Protein AF-A0A926H959-F1 (afdb_monomer_lite)

Radius of gyration: 17.36 Å; chains: 1; bounding box: 56×31×43 Å

Sequence (100 aa):
MDKFQHSSVPACRVGATPEQIAREADRAVLYGAILAAQRPATRIKPHLVEAVAALTPAVRAFLQGAQGDEANFALEYARACGGEAFLVGKRSVPGTDATI

Foldseek 3Di:
DDDPPPDPDPPVCVVDDPLLVVLVVLVLLLVLLLCCLVPVPDDDDPVSVVSNVVLNVLLNCLLAVHDDDSVVVSCVSCVSSVNNVVSVVNRDDPDPDDDD

Structure (mmCIF, N/CA/C/O backbone):
data_AF-A0A926H959-F1
#
_entry.id   AF-A0A926H959-F1
#
loop_
_atom_site.group_PDB
_atom_site.id
_atom_site.type_symbol
_atom_site.label_atom_id
_atom_site.label_alt_id
_atom_site.label_comp_id
_atom_site.label_asym_id
_atom_site.label_entity_id
_atom_site.label_seq_id
_atom_site.pdbx_PDB_ins_code
_atom_site.Cartn_x
_atom_site.Cartn_y
_atom_site.Cartn_z
_atom_site.occupancy
_atom_site.B_iso_or_equiv
_atom_site.auth_seq_id
_atom_site.auth_comp_id
_atom_site.auth_asym_id
_atom_site.auth_atom_id
_atom_site.pdbx_PDB_model_num
ATOM 1 N N . MET A 1 1 ? 40.244 -20.290 -12.158 1.00 39.41 1 MET A N 1
ATOM 2 C CA . MET A 1 1 ? 39.366 -19.998 -11.003 1.00 39.41 1 MET A CA 1
ATOM 3 C C . MET A 1 1 ? 38.753 -18.633 -11.252 1.00 39.41 1 MET A C 1
ATOM 5 O O . MET A 1 1 ? 39.327 -17.624 -10.856 1.00 39.41 1 MET A O 1
ATOM 9 N N . ASP A 1 2 ? 37.653 -18.604 -11.997 1.00 42.75 2 ASP A N 1
ATOM 10 C CA . ASP A 1 2 ? 36.956 -17.369 -12.344 1.00 42.75 2 ASP A CA 1
ATOM 11 C C . ASP A 1 2 ? 36.183 -16.840 -11.139 1.00 42.75 2 ASP A C 1
ATOM 13 O O . ASP A 1 2 ? 35.410 -17.548 -10.494 1.00 42.75 2 ASP A O 1
ATOM 17 N N . LYS A 1 3 ? 36.463 -15.583 -10.797 1.00 49.31 3 LYS A N 1
ATOM 18 C CA . LYS A 1 3 ? 35.820 -14.855 -9.708 1.00 49.31 3 LYS A CA 1
ATOM 19 C C . LYS A 1 3 ? 34.345 -14.668 -10.065 1.00 49.31 3 LYS A C 1
ATOM 21 O O . LYS A 1 3 ? 34.047 -14.054 -11.084 1.00 49.31 3 LYS A O 1
ATOM 26 N N . PHE A 1 4 ? 33.434 -15.141 -9.214 1.00 55.34 4 PHE A N 1
ATOM 27 C C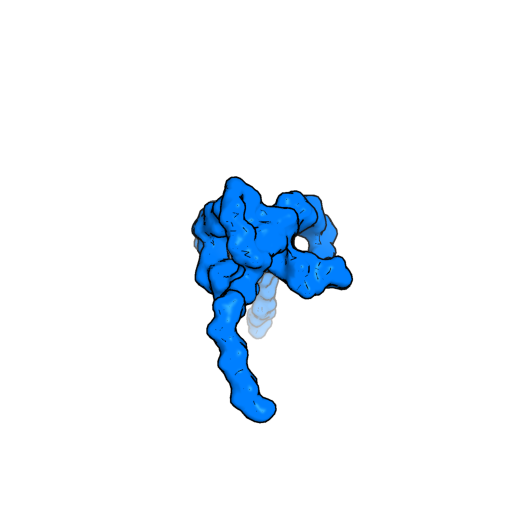A . PHE A 1 4 ? 32.010 -14.819 -9.305 1.00 55.34 4 PHE A CA 1
ATOM 28 C C . PHE A 1 4 ? 31.827 -13.296 -9.223 1.00 55.34 4 PHE A C 1
ATOM 30 O O . PHE A 1 4 ? 31.828 -12.712 -8.134 1.00 55.34 4 PHE A O 1
ATOM 37 N N . GLN A 1 5 ? 31.698 -12.642 -10.379 1.00 58.50 5 GLN A N 1
ATOM 38 C CA . GLN A 1 5 ? 31.236 -11.264 -10.464 1.00 58.50 5 GLN A CA 1
ATOM 39 C C . GLN A 1 5 ? 29.824 -11.227 -9.881 1.00 58.50 5 GLN A C 1
ATOM 41 O O . GLN A 1 5 ? 28.872 -11.717 -10.485 1.00 58.50 5 GLN A O 1
ATOM 46 N N . HIS A 1 6 ? 29.693 -10.684 -8.673 1.00 62.16 6 HIS A N 1
ATOM 47 C CA . HIS A 1 6 ? 28.387 -10.390 -8.110 1.00 62.16 6 HIS A CA 1
ATOM 48 C C . HIS A 1 6 ? 27.785 -9.274 -8.958 1.00 62.16 6 HIS A C 1
ATOM 50 O O . HIS A 1 6 ? 28.241 -8.131 -8.901 1.00 62.16 6 HIS A O 1
ATOM 56 N N . SER A 1 7 ? 26.787 -9.616 -9.772 1.00 62.47 7 SER A N 1
ATOM 57 C CA . SER A 1 7 ? 25.935 -8.607 -10.388 1.00 62.47 7 SER A CA 1
ATOM 58 C C . SER A 1 7 ? 25.368 -7.733 -9.270 1.00 62.47 7 SER A C 1
ATOM 60 O O . SER A 1 7 ? 24.795 -8.242 -8.307 1.00 62.47 7 SER A O 1
ATOM 62 N N . SER A 1 8 ? 25.549 -6.416 -9.373 1.00 77.88 8 SER A N 1
ATOM 63 C CA . SER A 1 8 ? 24.993 -5.446 -8.418 1.00 77.88 8 SER A CA 1
ATOM 64 C C . SER A 1 8 ? 23.462 -5.395 -8.460 1.00 77.88 8 SER A C 1
ATOM 66 O O . SER A 1 8 ? 22.834 -4.784 -7.595 1.00 77.88 8 SER A O 1
ATOM 68 N N . VAL A 1 9 ? 22.855 -6.039 -9.462 1.00 78.12 9 VAL A N 1
ATOM 69 C CA . VAL A 1 9 ? 21.411 -6.154 -9.627 1.00 78.12 9 VAL A CA 1
ATOM 70 C C . VAL A 1 9 ? 20.904 -7.337 -8.794 1.00 78.12 9 VAL A C 1
ATOM 72 O O . VAL A 1 9 ? 21.302 -8.475 -9.051 1.00 78.12 9 VAL A O 1
ATOM 75 N N . PRO A 1 10 ? 20.004 -7.109 -7.817 1.00 82.19 10 PRO A N 1
ATOM 76 C CA . PRO A 1 10 ? 19.362 -8.188 -7.077 1.00 82.19 10 PRO A CA 1
ATOM 77 C C . PRO A 1 10 ? 18.691 -9.191 -8.017 1.00 82.19 10 PRO A C 1
ATOM 79 O O . PRO A 1 10 ? 18.065 -8.788 -8.996 1.00 82.19 10 PRO A O 1
ATOM 82 N N . ALA A 1 11 ? 18.748 -10.482 -7.685 1.00 86.31 11 ALA A N 1
ATOM 83 C CA . ALA A 1 11 ? 18.182 -11.549 -8.516 1.00 86.31 11 ALA A CA 1
ATOM 84 C C . ALA A 1 11 ? 16.704 -11.311 -8.883 1.00 86.31 11 ALA A C 1
ATOM 86 O O . ALA A 1 11 ? 16.300 -11.562 -10.012 1.00 86.31 11 ALA A O 1
ATOM 87 N N . CYS A 1 12 ? 15.916 -10.735 -7.967 1.00 80.69 12 CYS A N 1
ATOM 88 C CA . CYS A 1 12 ? 14.511 -10.387 -8.201 1.00 80.69 12 CYS A CA 1
ATOM 89 C C . CYS A 1 12 ? 14.280 -9.275 -9.241 1.00 80.69 12 CYS A C 1
ATOM 91 O O . CYS A 1 12 ? 13.137 -9.013 -9.597 1.00 80.69 12 CYS A O 1
ATOM 93 N N . ARG A 1 13 ? 15.337 -8.603 -9.710 1.00 85.56 13 ARG A N 1
ATOM 94 C CA . ARG A 1 13 ? 15.281 -7.536 -10.721 1.00 85.56 13 ARG A CA 1
ATOM 95 C C . ARG A 1 13 ? 15.864 -7.956 -12.070 1.00 85.56 13 ARG A C 1
ATOM 97 O O . ARG A 1 13 ? 15.807 -7.177 -13.018 1.00 85.56 13 ARG A O 1
ATOM 104 N N . VAL A 1 14 ? 16.427 -9.159 -12.178 1.00 90.94 14 VAL A N 1
ATOM 105 C CA . VAL A 1 14 ? 16.959 -9.665 -13.448 1.00 90.94 14 V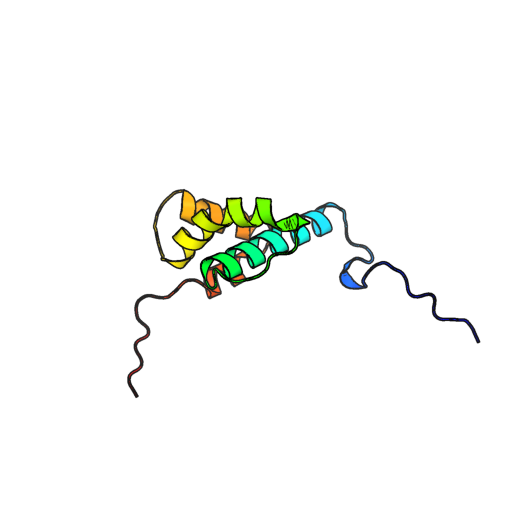AL A CA 1
ATOM 106 C C . VAL A 1 14 ? 15.795 -9.909 -14.410 1.00 90.94 14 VAL A C 1
ATOM 108 O O . VAL A 1 14 ? 14.895 -10.685 -14.106 1.00 90.94 14 VAL A O 1
ATOM 111 N N . GLY A 1 15 ? 15.805 -9.228 -15.559 1.00 90.19 15 GLY A N 1
ATOM 112 C CA . GLY A 1 15 ? 14.746 -9.331 -16.571 1.00 90.19 15 GLY A CA 1
ATOM 113 C C . GLY A 1 15 ? 13.442 -8.601 -16.225 1.00 90.19 15 GLY A C 1
ATOM 114 O O . GLY A 1 15 ? 12.467 -8.754 -16.956 1.00 90.19 15 GLY A O 1
ATOM 115 N N . ALA A 1 16 ? 13.412 -7.815 -15.143 1.00 91.25 16 ALA A N 1
ATOM 116 C CA . ALA A 1 16 ? 12.233 -7.039 -14.773 1.00 91.25 16 ALA A CA 1
ATOM 117 C C . ALA A 1 16 ? 12.045 -5.831 -15.702 1.00 91.25 16 ALA A C 1
ATOM 119 O O . ALA A 1 16 ? 13.002 -5.111 -15.998 1.00 91.25 16 ALA A O 1
ATOM 120 N N . THR A 1 17 ? 10.807 -5.579 -16.125 1.00 95.12 17 THR A N 1
ATOM 121 C CA . THR A 1 17 ? 10.475 -4.379 -16.904 1.00 95.12 17 THR A CA 1
ATOM 122 C C . THR A 1 17 ? 10.405 -3.140 -16.001 1.00 95.12 17 THR A C 1
ATOM 124 O O . THR A 1 17 ? 10.197 -3.269 -14.787 1.00 95.12 17 THR A O 1
ATOM 127 N N . PRO A 1 18 ? 10.542 -1.921 -16.553 1.00 93.50 18 PRO A N 1
ATOM 128 C CA . PRO A 1 18 ? 10.366 -0.687 -15.787 1.00 93.50 18 PRO A CA 1
ATOM 129 C C . PRO A 1 18 ? 9.026 -0.622 -15.040 1.00 93.50 18 PRO A C 1
ATOM 131 O O . PRO A 1 18 ? 8.983 -0.201 -13.887 1.00 93.50 18 PRO A O 1
ATOM 134 N N . GLU A 1 19 ? 7.949 -1.115 -15.649 1.00 93.69 19 GLU A N 1
ATOM 135 C CA . GLU A 1 19 ? 6.605 -1.146 -15.062 1.00 93.69 19 GLU A CA 1
ATOM 136 C C . GLU A 1 19 ? 6.543 -2.094 -13.861 1.00 93.69 19 GLU A C 1
ATOM 138 O O . GLU A 1 19 ? 5.917 -1.782 -12.850 1.00 93.69 19 GLU A O 1
ATOM 143 N N . GLN A 1 20 ? 7.224 -3.242 -13.929 1.00 93.81 20 GLN A N 1
ATOM 144 C CA . GLN A 1 20 ? 7.315 -4.175 -12.803 1.00 93.81 20 GLN A CA 1
ATOM 145 C C . GLN A 1 20 ? 8.109 -3.573 -11.639 1.00 93.81 20 GLN A C 1
ATOM 147 O O . GLN A 1 20 ? 7.736 -3.756 -10.480 1.00 93.81 20 GLN A O 1
ATOM 152 N N . ILE A 1 21 ? 9.173 -2.823 -11.938 1.00 93.81 21 ILE A N 1
ATOM 153 C CA . ILE A 1 21 ? 9.966 -2.114 -10.927 1.00 93.81 21 ILE A CA 1
ATOM 154 C C . ILE A 1 21 ? 9.136 -1.001 -10.276 1.00 93.81 21 ILE A C 1
ATOM 156 O O . ILE A 1 21 ? 9.163 -0.869 -9.052 1.00 93.81 21 ILE A O 1
ATOM 160 N N . ALA A 1 22 ? 8.377 -0.235 -11.064 1.00 93.88 22 ALA A N 1
ATOM 161 C CA . ALA A 1 22 ? 7.476 0.796 -10.553 1.00 93.88 22 ALA A CA 1
ATOM 162 C C . ALA A 1 22 ? 6.391 0.189 -9.652 1.00 93.88 22 ALA A C 1
ATOM 164 O O . ALA A 1 22 ? 6.217 0.625 -8.516 1.00 93.88 22 ALA A O 1
ATOM 165 N N . ARG A 1 23 ? 5.759 -0.906 -10.094 1.00 94.69 23 ARG A N 1
ATOM 166 C CA . ARG A 1 23 ? 4.758 -1.635 -9.305 1.00 94.69 23 ARG A CA 1
ATOM 167 C C . ARG A 1 23 ? 5.319 -2.138 -7.972 1.00 94.69 23 ARG A C 1
ATOM 169 O O . ARG A 1 23 ? 4.627 -2.094 -6.956 1.00 94.69 23 ARG A O 1
ATOM 176 N N . GLU A 1 24 ? 6.566 -2.611 -7.954 1.00 94.56 24 GLU A N 1
ATOM 177 C CA . GLU A 1 24 ? 7.248 -3.000 -6.714 1.00 94.56 24 GLU A CA 1
ATOM 178 C C . GLU A 1 24 ? 7.498 -1.800 -5.794 1.00 94.56 24 GLU A C 1
ATOM 180 O O . GLU A 1 24 ? 7.339 -1.910 -4.578 1.00 94.56 24 GLU A O 1
ATOM 185 N N . ALA A 1 25 ? 7.881 -0.652 -6.355 1.00 94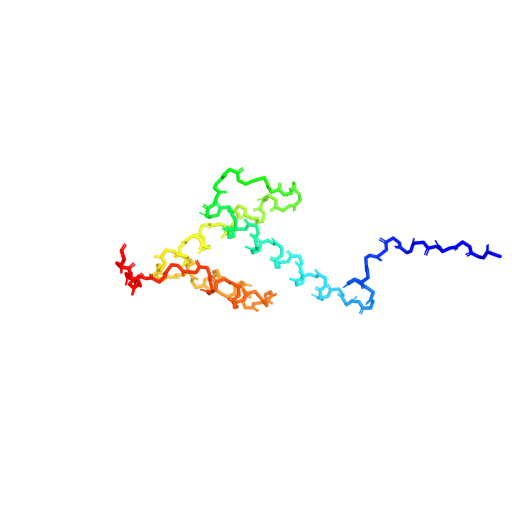.81 25 ALA A N 1
ATOM 186 C CA . ALA A 1 25 ? 8.081 0.568 -5.583 1.00 94.81 25 ALA A CA 1
ATOM 187 C C . ALA A 1 25 ? 6.771 1.030 -4.924 1.00 94.81 25 ALA A C 1
ATOM 189 O O . ALA A 1 25 ? 6.758 1.277 -3.717 1.00 94.81 25 ALA A O 1
ATOM 190 N N . ASP A 1 26 ? 5.661 1.035 -5.666 1.00 97.69 26 ASP A N 1
ATOM 191 C CA . ASP A 1 26 ? 4.331 1.344 -5.127 1.00 97.69 26 ASP A CA 1
ATOM 192 C C . ASP A 1 26 ? 3.921 0.353 -4.033 1.00 97.69 26 ASP A C 1
ATOM 194 O O . ASP A 1 26 ? 3.404 0.714 -2.973 1.00 97.69 26 ASP A O 1
ATOM 198 N N . ARG A 1 27 ? 4.222 -0.931 -4.232 1.00 97.81 27 ARG A N 1
ATOM 199 C CA . ARG A 1 27 ? 3.954 -1.960 -3.228 1.00 97.81 27 ARG A CA 1
ATOM 200 C C . ARG A 1 27 ? 4.764 -1.749 -1.946 1.00 97.81 27 ARG A C 1
ATOM 202 O O . ARG A 1 27 ? 4.239 -1.951 -0.850 1.00 97.81 27 ARG A O 1
ATOM 209 N N . ALA A 1 28 ? 6.009 -1.289 -2.052 1.00 97.25 28 ALA A N 1
ATOM 210 C CA . ALA A 1 28 ? 6.808 -0.917 -0.888 1.00 97.25 28 ALA A CA 1
ATOM 211 C C . ALA A 1 28 ? 6.202 0.276 -0.123 1.00 97.25 28 ALA A C 1
ATOM 213 O O . ALA A 1 28 ? 6.226 0.275 1.111 1.00 97.25 28 ALA A O 1
ATOM 214 N N . VAL A 1 29 ? 5.617 1.254 -0.828 1.00 98.44 29 VAL A N 1
ATOM 215 C CA . VAL A 1 29 ? 4.867 2.363 -0.211 1.00 98.44 29 VAL A CA 1
ATOM 216 C C . VAL A 1 29 ? 3.639 1.838 0.534 1.00 98.44 29 VAL A C 1
ATOM 218 O O . VAL A 1 29 ? 3.462 2.174 1.706 1.00 98.44 29 VAL A O 1
ATOM 221 N N . LEU A 1 30 ? 2.844 0.950 -0.078 1.00 98.62 30 LEU A N 1
ATOM 222 C CA . LEU A 1 30 ? 1.693 0.318 0.583 1.00 98.62 30 LEU A CA 1
ATOM 223 C C . LEU A 1 30 ? 2.105 -0.378 1.888 1.00 98.62 30 LEU A C 1
ATOM 225 O O . LEU A 1 30 ? 1.482 -0.172 2.930 1.00 98.62 30 LEU A O 1
ATOM 229 N N . TYR A 1 31 ? 3.164 -1.190 1.857 1.00 97.81 31 TYR A N 1
ATOM 230 C CA . TYR A 1 31 ? 3.642 -1.894 3.049 1.00 97.81 31 TYR A CA 1
ATOM 231 C C . TYR A 1 31 ? 4.127 -0.934 4.135 1.00 97.81 31 TYR A C 1
ATOM 233 O O . TYR A 1 31 ? 3.837 -1.147 5.314 1.00 97.81 31 TYR A O 1
ATOM 241 N N . GLY A 1 32 ? 4.819 0.139 3.748 1.00 97.69 32 GLY A N 1
ATOM 242 C CA . GLY A 1 32 ? 5.213 1.202 4.666 1.00 97.69 32 GLY A CA 1
ATOM 243 C C . GLY A 1 32 ? 4.010 1.879 5.324 1.00 97.69 32 GLY A C 1
ATOM 244 O O . GLY A 1 32 ? 4.006 2.047 6.541 1.00 97.69 32 GLY A O 1
ATOM 245 N N . ALA A 1 33 ? 2.970 2.200 4.552 1.00 98.06 33 ALA A N 1
ATOM 246 C CA . ALA A 1 33 ? 1.747 2.828 5.054 1.00 98.06 33 ALA A CA 1
ATOM 247 C C . ALA A 1 33 ? 0.968 1.911 6.007 1.00 98.06 33 ALA A C 1
ATOM 249 O O . ALA A 1 33 ? 0.529 2.358 7.065 1.00 98.06 33 ALA A O 1
ATOM 250 N N . ILE A 1 34 ? 0.866 0.613 5.699 1.00 97.56 34 ILE A N 1
ATOM 251 C CA . ILE A 1 34 ? 0.273 -0.385 6.604 1.00 97.56 34 ILE A CA 1
ATOM 252 C C . ILE A 1 34 ? 1.054 -0.448 7.922 1.00 97.56 34 ILE A C 1
ATOM 254 O O . ILE A 1 34 ? 0.456 -0.393 8.999 1.00 97.56 34 ILE A O 1
ATOM 258 N N . LEU A 1 35 ? 2.387 -0.526 7.853 1.00 96.06 35 LEU A N 1
ATOM 259 C CA . LEU A 1 35 ? 3.237 -0.550 9.044 1.00 96.06 35 LEU A CA 1
ATOM 260 C C . LEU A 1 35 ? 3.098 0.733 9.870 1.00 96.06 35 LEU A C 1
ATOM 262 O O . LEU A 1 35 ? 2.961 0.644 11.085 1.00 96.06 35 LEU A O 1
ATOM 266 N N . ALA A 1 36 ? 3.089 1.906 9.236 1.00 96.31 36 ALA A N 1
ATOM 267 C CA . ALA A 1 36 ? 2.926 3.189 9.916 1.00 96.31 36 ALA A CA 1
ATOM 268 C C . ALA A 1 36 ? 1.531 3.340 10.549 1.00 96.31 36 ALA A C 1
ATOM 270 O O . ALA A 1 36 ? 1.409 3.861 11.659 1.00 96.31 36 ALA A O 1
ATOM 271 N N . ALA A 1 37 ? 0.481 2.841 9.887 1.00 95.56 37 ALA A N 1
ATOM 272 C CA . ALA A 1 37 ? -0.882 2.853 10.411 1.00 95.56 37 ALA A CA 1
ATOM 273 C C . ALA A 1 37 ? -1.045 1.956 11.650 1.00 95.56 37 ALA A C 1
ATOM 275 O O . ALA A 1 37 ? -1.751 2.337 12.581 1.00 95.56 37 ALA A O 1
ATOM 276 N N . GLN A 1 38 ? -0.384 0.794 11.682 1.00 93.81 38 GLN A N 1
ATOM 277 C CA . GLN A 1 38 ? -0.461 -0.161 12.797 1.00 93.81 38 GLN A CA 1
ATOM 278 C C . GLN A 1 38 ? 0.561 0.117 13.910 1.00 93.81 38 GLN A C 1
ATOM 280 O O . GLN A 1 38 ? 0.324 -0.209 15.071 1.00 93.81 38 GLN A O 1
ATOM 285 N N . ARG A 1 39 ? 1.723 0.680 13.563 1.00 94.38 39 ARG A N 1
ATOM 286 C CA . ARG A 1 39 ? 2.865 0.921 14.456 1.00 94.38 39 ARG A CA 1
ATOM 287 C C . ARG A 1 39 ? 3.475 2.297 14.155 1.00 94.38 39 ARG A C 1
ATOM 289 O O . ARG A 1 39 ? 4.448 2.379 13.399 1.00 94.38 39 ARG A O 1
ATOM 296 N N . PRO A 1 40 ? 2.967 3.374 14.778 1.00 87.56 40 PRO A N 1
ATOM 297 C CA . PRO A 1 40 ? 3.381 4.747 14.468 1.00 87.56 40 PRO A CA 1
ATOM 298 C C . PRO A 1 40 ? 4.874 5.049 14.670 1.00 87.56 40 PRO A C 1
ATOM 300 O O . PRO A 1 40 ? 5.407 5.948 14.033 1.00 87.56 40 PRO A O 1
ATOM 303 N N . ALA A 1 41 ? 5.573 4.289 15.521 1.00 90.56 41 ALA A N 1
ATOM 304 C CA . ALA A 1 41 ? 7.010 4.451 15.766 1.00 90.56 41 ALA A CA 1
ATOM 305 C C . ALA A 1 41 ? 7.911 3.774 14.705 1.00 90.56 41 ALA A C 1
ATOM 307 O O . ALA A 1 41 ? 9.136 3.748 14.855 1.00 90.56 41 ALA A O 1
ATOM 308 N N . THR A 1 42 ? 7.333 3.183 13.654 1.00 92.25 42 THR A N 1
ATOM 309 C CA . THR A 1 42 ? 8.099 2.477 12.618 1.00 92.25 42 THR A CA 1
ATOM 310 C C . THR A 1 42 ? 8.982 3.441 11.832 1.00 92.25 42 THR A C 1
ATOM 312 O O . THR A 1 42 ? 8.517 4.443 11.295 1.00 92.25 42 THR A O 1
ATOM 315 N N . ARG A 1 43 ? 10.270 3.104 11.703 1.00 94.69 43 ARG A N 1
ATOM 316 C CA . ARG A 1 43 ? 11.192 3.852 10.844 1.00 94.69 43 ARG A CA 1
ATOM 317 C C . ARG A 1 43 ? 10.979 3.471 9.382 1.00 94.69 43 ARG A C 1
ATOM 319 O O . ARG A 1 43 ? 11.186 2.321 9.001 1.00 94.69 43 ARG A O 1
ATOM 326 N N . ILE A 1 44 ? 10.616 4.457 8.571 1.00 96.00 44 ILE A N 1
ATOM 327 C CA . ILE A 1 44 ? 10.470 4.330 7.120 1.00 96.00 44 ILE A CA 1
ATOM 328 C C . ILE A 1 44 ? 11.764 4.780 6.438 1.00 96.00 44 ILE A C 1
ATOM 330 O O . ILE A 1 44 ? 12.447 5.691 6.909 1.00 96.00 44 ILE A O 1
ATOM 334 N N . LYS A 1 45 ? 12.130 4.123 5.333 1.00 92.94 45 LYS A N 1
ATOM 335 C CA . LYS A 1 45 ? 13.307 4.517 4.546 1.00 92.94 45 LYS A CA 1
ATOM 336 C C . LYS A 1 45 ? 13.122 5.950 4.025 1.00 92.94 45 LYS A C 1
ATOM 338 O O . LYS A 1 45 ? 12.048 6.221 3.497 1.00 92.94 45 LYS A O 1
ATOM 343 N N . PRO A 1 46 ? 14.148 6.824 4.0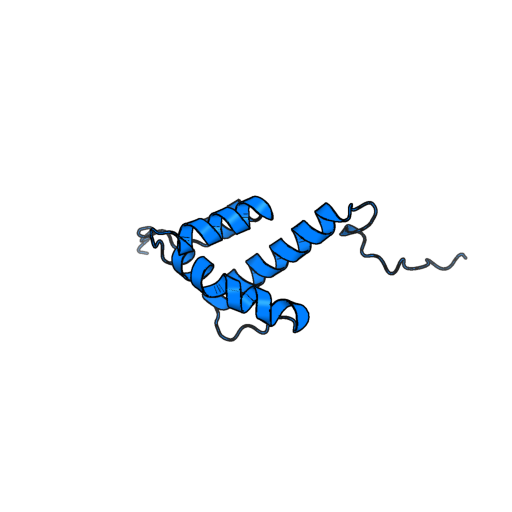73 1.00 95.62 46 PRO A N 1
ATOM 344 C CA . PRO A 1 46 ? 14.000 8.245 3.742 1.00 95.62 46 PRO A CA 1
ATOM 345 C C . PRO A 1 46 ? 13.303 8.524 2.404 1.00 95.62 46 PRO A C 1
ATOM 347 O O . PRO A 1 46 ? 12.373 9.315 2.354 1.00 95.62 46 PRO A O 1
ATOM 350 N N . HIS A 1 47 ? 13.669 7.798 1.344 1.00 94.94 47 HIS A N 1
ATOM 351 C CA . HIS A 1 47 ? 13.093 7.968 0.003 1.00 94.94 47 HIS A CA 1
ATOM 352 C C . HIS A 1 47 ? 11.629 7.510 -0.136 1.00 94.94 47 HIS A C 1
ATOM 354 O O . HIS A 1 47 ? 11.040 7.708 -1.190 1.00 94.94 47 HIS A O 1
ATOM 360 N N . LEU A 1 48 ? 11.048 6.874 0.887 1.00 96.38 48 LEU A N 1
ATOM 361 C CA . LEU A 1 48 ? 9.639 6.469 0.915 1.00 96.38 48 LEU A CA 1
ATOM 362 C C . LEU A 1 48 ? 8.805 7.304 1.894 1.00 96.38 48 LEU A C 1
ATOM 364 O O . LEU A 1 48 ? 7.589 7.147 1.907 1.00 96.38 48 LEU A O 1
ATOM 368 N N . VAL A 1 49 ? 9.424 8.146 2.732 1.00 96.75 49 VAL A N 1
ATOM 369 C CA . VAL A 1 49 ? 8.743 8.812 3.860 1.00 96.75 49 VAL A CA 1
ATOM 370 C C . VAL A 1 49 ? 7.540 9.624 3.396 1.00 96.75 49 VAL A C 1
ATOM 372 O O . VAL A 1 49 ? 6.457 9.457 3.948 1.00 96.75 49 VAL A O 1
ATOM 375 N N . GLU A 1 50 ? 7.712 10.459 2.373 1.00 97.62 50 GLU A N 1
ATOM 376 C CA . GLU A 1 50 ? 6.646 11.334 1.876 1.00 97.62 50 GLU A CA 1
ATOM 377 C C . GLU A 1 50 ? 5.481 10.532 1.287 1.00 97.62 50 GLU A C 1
ATOM 379 O O . GLU A 1 50 ? 4.330 10.736 1.670 1.00 97.62 50 GLU A O 1
ATOM 384 N N . ALA A 1 51 ? 5.779 9.552 0.429 1.00 97.88 51 ALA A N 1
ATOM 385 C CA . ALA A 1 51 ? 4.766 8.702 -0.192 1.00 97.88 51 ALA A CA 1
ATOM 386 C C . ALA A 1 51 ? 4.005 7.855 0.844 1.00 97.88 51 ALA A C 1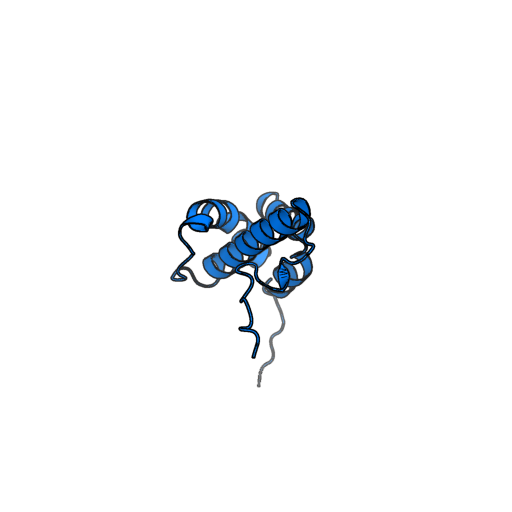
ATOM 388 O O . ALA A 1 51 ? 2.781 7.737 0.790 1.00 97.88 51 ALA A O 1
ATOM 389 N N . VAL A 1 52 ? 4.717 7.303 1.832 1.00 98.25 52 VAL A N 1
ATOM 390 C CA . VAL A 1 52 ? 4.108 6.545 2.932 1.00 98.25 52 VAL A CA 1
ATOM 391 C C . VAL A 1 52 ? 3.216 7.445 3.781 1.00 98.25 52 VAL A C 1
ATOM 393 O O . VAL A 1 52 ? 2.088 7.060 4.092 1.00 98.25 52 VAL A O 1
ATOM 396 N N . ALA A 1 53 ? 3.686 8.641 4.143 1.00 97.12 53 ALA A N 1
ATOM 397 C CA . ALA A 1 53 ? 2.910 9.588 4.935 1.00 97.12 53 ALA A CA 1
ATOM 398 C C . ALA A 1 53 ? 1.618 10.001 4.213 1.00 97.12 53 ALA A C 1
ATOM 400 O O . ALA A 1 53 ? 0.561 10.015 4.841 1.00 97.12 53 ALA A O 1
ATOM 401 N N . ALA A 1 54 ? 1.685 10.243 2.900 1.00 98.00 54 ALA A N 1
ATOM 402 C CA . ALA A 1 54 ? 0.525 10.591 2.083 1.00 98.00 54 ALA A CA 1
ATOM 403 C C . ALA A 1 54 ? -0.526 9.467 2.015 1.00 98.00 54 ALA A C 1
ATOM 405 O O . ALA A 1 54 ? -1.721 9.738 2.077 1.00 98.00 54 ALA A O 1
ATOM 406 N N . LEU A 1 55 ? -0.099 8.201 1.934 1.00 98.38 55 LEU A N 1
ATOM 407 C CA . LEU A 1 55 ? -1.009 7.051 1.832 1.00 98.38 55 LEU A CA 1
ATOM 408 C C . LEU A 1 55 ? -1.562 6.578 3.194 1.00 98.38 55 LEU A C 1
ATOM 410 O O . LEU A 1 55 ? -2.592 5.904 3.261 1.00 98.38 55 LEU A O 1
ATOM 414 N N . THR A 1 56 ? -0.891 6.915 4.299 1.00 97.69 56 THR A N 1
ATOM 415 C CA . THR A 1 56 ? -1.218 6.402 5.642 1.00 97.69 56 THR A CA 1
ATOM 416 C C . THR A 1 56 ? -2.659 6.690 6.105 1.00 97.69 56 THR A C 1
ATOM 418 O O . THR A 1 56 ? -3.261 5.768 6.664 1.00 97.69 56 THR A O 1
ATOM 421 N N . PRO A 1 57 ? -3.251 7.889 5.907 1.00 97.25 57 PRO A N 1
ATOM 422 C CA . PRO A 1 57 ? -4.633 8.165 6.318 1.00 97.25 57 PRO A CA 1
ATOM 423 C C . PRO A 1 57 ? -5.646 7.224 5.657 1.00 97.25 57 PRO A C 1
ATOM 425 O O . PRO A 1 57 ? -6.434 6.585 6.352 1.00 97.25 57 PRO A O 1
ATOM 428 N N . ALA A 1 58 ? -5.534 7.039 4.340 1.00 98.12 58 ALA A N 1
ATOM 429 C CA . ALA A 1 58 ? -6.383 6.142 3.563 1.00 98.12 58 ALA A CA 1
ATOM 430 C C . ALA A 1 58 ? -6.268 4.684 4.033 1.00 98.12 58 ALA A C 1
ATOM 432 O O . ALA A 1 58 ? -7.268 4.004 4.277 1.00 98.12 58 ALA A O 1
ATOM 433 N N . VAL A 1 59 ? -5.035 4.204 4.232 1.00 97.75 59 VAL A N 1
ATOM 434 C CA . VAL A 1 59 ? -4.797 2.850 4.750 1.00 97.75 59 VAL A CA 1
ATOM 435 C C . VAL A 1 59 ? -5.381 2.694 6.152 1.00 97.75 59 VAL A C 1
ATOM 437 O O . VAL A 1 59 ? -6.018 1.684 6.437 1.00 97.75 59 VAL A O 1
ATOM 440 N N . ARG A 1 60 ? -5.225 3.690 7.030 1.00 96.44 60 ARG A N 1
ATOM 441 C CA . ARG A 1 60 ? -5.814 3.661 8.373 1.00 96.44 60 ARG A CA 1
ATOM 442 C C . ARG A 1 60 ? -7.340 3.573 8.317 1.00 96.44 60 ARG A C 1
ATOM 444 O O . ARG A 1 60 ? -7.896 2.725 9.012 1.00 96.44 60 ARG A O 1
ATOM 451 N N . ALA A 1 61 ? -7.986 4.382 7.477 1.00 95.88 61 ALA A N 1
ATOM 452 C CA . ALA A 1 61 ? -9.431 4.340 7.268 1.00 95.88 61 ALA A CA 1
ATOM 453 C C . ALA A 1 61 ? -9.886 2.938 6.825 1.00 95.88 61 ALA A C 1
ATOM 455 O O . ALA A 1 61 ? -10.788 2.354 7.431 1.00 95.88 61 ALA A O 1
ATOM 456 N N . PHE A 1 62 ? -9.195 2.342 5.845 1.00 96.88 62 PHE A N 1
ATOM 457 C CA . PHE A 1 62 ? -9.480 0.979 5.394 1.00 96.88 62 PHE A CA 1
ATOM 458 C C . PHE A 1 62 ? -9.332 -0.059 6.518 1.00 96.88 62 PHE A C 1
ATOM 460 O O . PHE A 1 62 ? -10.223 -0.885 6.726 1.00 96.88 62 PHE A O 1
ATOM 467 N N . LEU A 1 63 ? -8.223 -0.020 7.266 1.00 95.56 63 LEU A N 1
ATOM 468 C CA . LEU A 1 63 ? -7.935 -0.983 8.336 1.00 95.56 63 LEU A CA 1
ATOM 469 C C . LEU A 1 63 ? -8.946 -0.914 9.490 1.00 95.56 63 LEU A C 1
ATOM 471 O O . LEU A 1 63 ? -9.249 -1.943 10.092 1.00 95.56 63 LEU A O 1
ATOM 475 N N . GLN A 1 64 ? -9.479 0.276 9.771 1.00 94.38 64 GLN A N 1
ATOM 476 C CA . GLN A 1 64 ? -10.525 0.516 10.773 1.00 94.38 64 GLN A CA 1
ATOM 477 C C . GLN A 1 64 ? -11.927 0.140 10.280 1.00 94.38 64 GLN A C 1
ATOM 479 O O . GLN A 1 64 ? -12.896 0.214 11.030 1.00 94.38 64 GLN A O 1
ATOM 484 N N . GLY A 1 65 ? -12.042 -0.275 9.020 1.00 92.38 65 GLY A N 1
ATOM 485 C CA . GLY A 1 65 ? -13.297 -0.676 8.418 1.00 92.38 65 GLY A CA 1
ATOM 486 C C . GLY A 1 65 ? -14.213 0.480 8.026 1.00 92.38 65 GLY A C 1
ATOM 487 O O . GLY A 1 65 ? -15.397 0.227 7.796 1.00 92.38 65 GLY A O 1
ATOM 488 N N . ALA A 1 66 ? -13.675 1.699 7.918 1.00 92.00 66 ALA A N 1
ATOM 489 C CA . ALA A 1 66 ? -14.415 2.851 7.428 1.00 92.00 66 ALA A CA 1
ATOM 490 C C . ALA A 1 66 ? -14.960 2.590 6.016 1.00 92.00 66 ALA A C 1
ATOM 492 O O . ALA A 1 66 ? -14.375 1.850 5.221 1.00 92.00 66 ALA A O 1
ATOM 493 N N . GLN A 1 67 ? -16.097 3.210 5.724 1.00 87.50 67 GLN A N 1
ATOM 494 C CA . GLN A 1 67 ? -16.710 3.218 4.403 1.00 87.50 67 GLN A CA 1
ATOM 495 C C . GLN A 1 67 ? -16.591 4.643 3.867 1.00 87.50 67 GLN A C 1
ATOM 497 O O . GLN A 1 67 ? -16.963 5.585 4.565 1.00 87.50 67 GLN A O 1
ATOM 502 N N . GLY A 1 68 ? -16.030 4.808 2.672 1.00 92.75 68 GLY A N 1
ATOM 503 C CA . GLY A 1 68 ? -15.829 6.121 2.062 1.00 92.75 68 GLY A CA 1
ATOM 504 C C . GLY A 1 68 ? -14.613 6.175 1.146 1.00 92.75 68 GLY A C 1
ATOM 505 O O . GLY A 1 68 ? -13.858 5.205 1.029 1.00 92.75 68 GLY A O 1
ATOM 506 N N . ASP A 1 69 ? -14.430 7.331 0.517 1.00 96.06 69 ASP A N 1
ATOM 507 C CA . ASP A 1 69 ? -13.454 7.530 -0.556 1.00 96.06 69 ASP A CA 1
ATOM 508 C C . ASP A 1 69 ? -12.014 7.251 -0.113 1.00 96.06 69 ASP A C 1
ATOM 510 O O . ASP A 1 69 ? -11.256 6.636 -0.854 1.00 96.06 69 ASP A O 1
ATOM 514 N N . GLU A 1 70 ? -11.645 7.594 1.123 1.00 93.88 70 GLU A N 1
ATOM 515 C CA . GLU A 1 70 ? -10.310 7.296 1.662 1.00 93.88 70 GLU A CA 1
ATOM 516 C C . GLU A 1 70 ? -10.037 5.788 1.774 1.00 93.88 70 GLU A C 1
ATOM 518 O O . GLU A 1 70 ? -8.972 5.310 1.381 1.00 93.88 70 GLU A O 1
ATOM 523 N N . ALA A 1 71 ? -10.998 5.013 2.285 1.00 96.00 71 ALA A N 1
ATOM 524 C CA . ALA A 1 71 ? -10.847 3.565 2.399 1.00 96.00 71 ALA A CA 1
ATOM 525 C C . ALA A 1 71 ? -10.832 2.895 1.014 1.00 96.00 71 ALA A C 1
ATOM 527 O O . ALA A 1 71 ? -10.051 1.967 0.782 1.00 96.00 71 ALA A O 1
ATOM 528 N N . ASN A 1 72 ? -11.654 3.392 0.085 1.00 97.44 72 ASN A N 1
ATOM 529 C CA . ASN A 1 72 ? -11.676 2.929 -1.301 1.00 97.44 72 ASN A CA 1
ATOM 530 C C . ASN A 1 72 ? -10.354 3.235 -2.014 1.00 97.44 72 ASN A C 1
ATOM 532 O O . ASN A 1 72 ? -9.800 2.349 -2.661 1.00 97.44 72 ASN A O 1
ATOM 536 N N . PHE A 1 73 ? -9.793 4.428 -1.810 1.00 98.06 73 PHE A N 1
ATOM 537 C CA . PHE A 1 73 ? -8.508 4.820 -2.380 1.00 98.06 73 PHE A CA 1
ATOM 538 C C . PHE A 1 73 ? -7.377 3.875 -1.952 1.00 98.06 73 PHE A C 1
ATOM 540 O O . PHE A 1 73 ? -6.589 3.431 -2.787 1.00 98.06 73 PHE A O 1
ATOM 547 N N . ALA A 1 74 ? -7.313 3.491 -0.672 1.00 98.06 74 ALA A N 1
ATOM 548 C CA . ALA A 1 74 ? -6.320 2.518 -0.211 1.00 98.06 74 ALA A CA 1
ATOM 549 C C . ALA A 1 74 ? -6.463 1.154 -0.906 1.00 98.06 74 ALA A C 1
ATOM 551 O O . ALA A 1 74 ? -5.460 0.524 -1.253 1.00 98.06 74 ALA A O 1
ATOM 552 N N . LEU A 1 75 ? -7.701 0.700 -1.126 1.00 98.00 75 LEU A N 1
ATOM 553 C CA . LEU A 1 75 ? -7.980 -0.557 -1.816 1.00 98.00 75 LEU A CA 1
ATOM 554 C C . LEU A 1 75 ? -7.612 -0.489 -3.305 1.00 98.00 75 LEU A C 1
ATOM 556 O O . LEU A 1 75 ? -6.998 -1.421 -3.825 1.00 98.00 75 LEU A O 1
ATOM 560 N N . GLU A 1 76 ? -7.942 0.606 -3.986 1.00 98.44 76 GLU A N 1
ATOM 561 C CA . GLU A 1 76 ? -7.575 0.844 -5.385 1.00 98.44 76 GLU A CA 1
ATOM 562 C C . GLU A 1 76 ? -6.058 0.903 -5.568 1.00 98.44 76 GLU A C 1
ATOM 564 O O . GLU A 1 76 ? -5.513 0.213 -6.435 1.00 98.44 76 GLU A O 1
ATOM 569 N N . TYR A 1 77 ? -5.360 1.634 -4.694 1.00 98.50 77 TYR A N 1
ATOM 570 C CA . TYR A 1 77 ? -3.900 1.677 -4.673 1.00 98.50 77 TYR A CA 1
ATOM 571 C C . TYR A 1 77 ? -3.309 0.270 -4.499 1.00 98.50 77 TYR A C 1
ATOM 573 O O . TYR A 1 77 ? -2.408 -0.141 -5.235 1.00 98.50 77 TYR A O 1
ATOM 581 N N . ALA A 1 78 ? -3.854 -0.514 -3.562 1.00 98.31 78 ALA A N 1
ATOM 582 C CA . ALA A 1 78 ? -3.411 -1.882 -3.330 1.00 98.31 78 A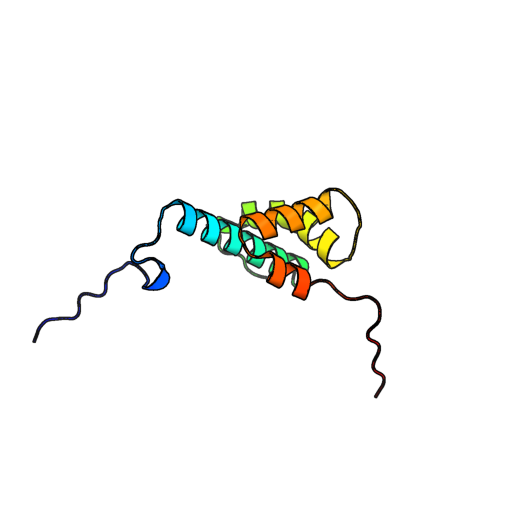LA A CA 1
ATOM 583 C C . ALA A 1 78 ? -3.669 -2.803 -4.532 1.00 98.31 78 ALA A C 1
ATOM 585 O O . ALA A 1 78 ? -2.832 -3.650 -4.844 1.00 98.31 78 ALA A O 1
ATOM 586 N N . ARG A 1 79 ? -4.783 -2.641 -5.250 1.00 98.31 79 ARG A N 1
ATOM 587 C CA . ARG A 1 79 ? -5.061 -3.385 -6.490 1.00 98.31 79 ARG A CA 1
ATOM 588 C C . ARG A 1 79 ? -4.055 -3.054 -7.582 1.00 98.31 79 ARG A C 1
ATOM 590 O O . ARG A 1 79 ? -3.457 -3.973 -8.149 1.00 98.31 79 ARG A O 1
ATOM 597 N N . ALA A 1 80 ? -3.807 -1.766 -7.812 1.00 97.88 80 ALA A N 1
ATOM 598 C CA . ALA A 1 80 ? -2.863 -1.292 -8.819 1.00 97.88 80 ALA A CA 1
ATOM 599 C C . ALA A 1 80 ? -1.454 -1.872 -8.590 1.00 97.88 80 ALA A C 1
ATOM 601 O O . ALA A 1 80 ? -0.842 -2.424 -9.508 1.00 97.88 80 ALA A O 1
ATOM 602 N N . CYS A 1 81 ? -0.974 -1.878 -7.341 1.00 97.56 81 CYS A N 1
ATOM 603 C CA . CYS A 1 81 ? 0.343 -2.429 -7.015 1.00 97.56 81 CYS A CA 1
ATOM 604 C C . CYS A 1 81 ? 0.356 -3.954 -6.762 1.00 97.56 81 CYS A C 1
ATOM 606 O O . CYS A 1 81 ? 1.418 -4.550 -6.590 1.00 97.56 81 CYS A O 1
ATOM 608 N N . GLY A 1 82 ? -0.796 -4.637 -6.811 1.00 97.00 82 GLY A N 1
ATOM 609 C CA . GLY A 1 82 ? -0.904 -6.082 -6.552 1.00 97.00 82 GLY A CA 1
ATOM 610 C C . GLY A 1 82 ? -0.759 -6.485 -5.081 1.00 97.00 82 GLY A C 1
ATOM 611 O O . GLY A 1 82 ? -0.393 -7.622 -4.792 1.00 97.00 82 GLY A O 1
ATOM 612 N N . GLY A 1 83 ? -1.002 -5.557 -4.157 1.00 97.62 83 GLY A N 1
ATOM 613 C CA . GLY A 1 83 ? -0.990 -5.752 -2.708 1.00 97.62 83 GLY A CA 1
ATOM 614 C C . GLY A 1 83 ? -2.371 -5.944 -2.066 1.00 97.62 83 GLY A C 1
ATOM 615 O O . GLY A 1 83 ? -2.446 -5.973 -0.839 1.00 97.62 83 GLY A O 1
ATOM 616 N N . GLU A 1 84 ? -3.455 -6.076 -2.843 1.00 97.88 84 GLU A N 1
ATOM 617 C CA . GLU A 1 84 ? -4.834 -6.193 -2.324 1.00 97.88 84 GLU A CA 1
ATOM 618 C C . GLU A 1 84 ? -4.978 -7.288 -1.262 1.00 97.88 84 GLU A C 1
ATOM 620 O O . GLU A 1 84 ? -5.408 -7.002 -0.147 1.00 97.88 84 GLU A O 1
ATOM 625 N N . ALA A 1 85 ? -4.566 -8.523 -1.567 1.00 96.62 85 ALA A N 1
ATOM 626 C CA . ALA A 1 85 ? -4.692 -9.645 -0.634 1.00 96.62 85 ALA A CA 1
ATOM 627 C C . ALA A 1 85 ? -3.964 -9.380 0.695 1.00 96.62 85 ALA A C 1
ATOM 629 O O . ALA A 1 85 ? -4.455 -9.740 1.765 1.00 96.62 85 ALA A O 1
ATOM 630 N N . PHE A 1 86 ? -2.812 -8.703 0.635 1.00 96.56 86 PHE A N 1
ATOM 631 C CA . PHE A 1 86 ? -2.068 -8.326 1.829 1.00 96.56 86 PHE A CA 1
ATOM 632 C C . PHE A 1 86 ? -2.820 -7.270 2.641 1.00 96.56 86 PHE A C 1
ATOM 634 O O . PHE A 1 86 ? -2.981 -7.453 3.843 1.00 96.56 86 PHE A O 1
ATOM 641 N N . LEU A 1 87 ? -3.315 -6.200 2.007 1.00 97.06 87 LEU A N 1
ATOM 642 C CA . LEU A 1 87 ? -4.081 -5.150 2.687 1.00 97.06 87 LEU A CA 1
ATOM 643 C C . LEU A 1 87 ? -5.366 -5.709 3.323 1.00 97.06 87 LEU A C 1
ATOM 645 O O . LEU A 1 87 ? -5.634 -5.446 4.495 1.00 97.06 87 LEU A O 1
ATOM 649 N N . VAL A 1 88 ? -6.129 -6.520 2.582 1.00 96.00 88 VAL A N 1
ATOM 650 C CA . VAL A 1 88 ? -7.362 -7.159 3.070 1.00 96.00 88 VAL A CA 1
ATOM 651 C C . VAL A 1 88 ? -7.071 -8.041 4.283 1.00 96.00 88 VAL A C 1
ATOM 653 O O . VAL A 1 88 ? -7.764 -7.928 5.291 1.00 96.00 88 VAL A O 1
ATOM 656 N N . GLY A 1 89 ? -5.995 -8.834 4.244 1.00 94.50 89 GLY A N 1
ATOM 657 C CA . GLY A 1 89 ? -5.567 -9.669 5.371 1.00 94.50 89 GLY A CA 1
ATOM 658 C C . GLY A 1 89 ? -5.093 -8.896 6.611 1.00 94.50 89 GLY A C 1
ATOM 659 O O . GLY A 1 89 ? -4.821 -9.511 7.641 1.00 94.50 89 GLY A O 1
ATOM 660 N N . LYS A 1 90 ? -4.962 -7.563 6.540 1.00 91.94 90 LYS A N 1
ATOM 661 C CA . LYS A 1 90 ? -4.631 -6.698 7.686 1.00 91.94 90 LYS A CA 1
ATOM 662 C C . LYS A 1 90 ? -5.833 -5.983 8.288 1.00 91.94 90 LYS A C 1
ATOM 664 O O . LYS A 1 90 ? -5.685 -5.432 9.379 1.00 91.94 90 LYS A O 1
ATOM 669 N N . ARG A 1 91 ? -6.980 -5.959 7.604 1.00 88.31 91 ARG A N 1
ATOM 670 C CA . ARG A 1 91 ? -8.196 -5.317 8.111 1.00 88.31 91 ARG A CA 1
ATOM 671 C C . ARG A 1 91 ? -8.653 -6.047 9.370 1.00 88.31 91 ARG A C 1
ATOM 673 O O . ARG A 1 91 ? -8.772 -7.270 9.366 1.00 88.31 91 ARG A O 1
ATOM 680 N N . SER A 1 92 ? -8.907 -5.302 10.442 1.00 70.44 92 SER A N 1
ATOM 681 C CA . SER A 1 92 ? -9.505 -5.882 11.642 1.00 70.44 92 SER A CA 1
ATOM 682 C C . SER A 1 92 ? -10.897 -6.391 11.285 1.00 70.44 92 SER A C 1
ATOM 684 O O . SER A 1 92 ? -11.727 -5.621 10.803 1.00 70.44 92 SER A O 1
ATOM 686 N N . VAL A 1 93 ? -11.157 -7.680 11.500 1.00 58.75 93 VAL A N 1
ATOM 687 C CA . VAL A 1 93 ? -12.517 -8.219 11.419 1.00 58.75 93 VAL A CA 1
ATOM 688 C C . VAL A 1 93 ? -13.206 -7.873 12.740 1.00 58.75 93 VAL A C 1
ATOM 690 O O . VAL A 1 93 ? -12.730 -8.315 13.789 1.00 58.75 93 VAL A O 1
ATOM 693 N N . PRO A 1 94 ? -14.294 -7.087 12.751 1.00 46.34 94 PRO A N 1
ATOM 694 C CA . PRO A 1 94 ? -15.120 -6.989 13.942 1.00 46.34 94 PRO A CA 1
ATOM 695 C C . PRO A 1 94 ? -15.791 -8.357 14.146 1.00 46.34 94 PRO A C 1
ATOM 697 O O . PRO A 1 94 ? -16.624 -8.749 13.334 1.00 46.34 94 PRO A O 1
ATOM 700 N N . GLY A 1 95 ? -15.411 -9.091 15.197 1.00 48.34 95 GLY A N 1
ATOM 701 C CA . GLY A 1 95 ? -16.153 -10.277 15.647 1.00 48.34 95 GLY A CA 1
ATOM 702 C C . GLY A 1 95 ? -15.540 -11.653 15.362 1.00 48.34 95 GLY A C 1
ATOM 703 O O . GLY A 1 95 ? -16.253 -12.549 14.926 1.00 48.34 95 GLY A O 1
ATOM 704 N N . THR A 1 96 ? -14.269 -11.872 15.701 1.00 45.34 96 THR A N 1
ATOM 705 C CA . THR A 1 96 ? -13.835 -13.225 16.110 1.00 45.34 96 THR A CA 1
ATOM 706 C C . THR A 1 96 ? -13.371 -13.148 17.552 1.00 45.34 96 THR A C 1
ATOM 708 O O . THR A 1 96 ? -12.186 -13.026 17.849 1.00 45.34 96 THR A O 1
ATOM 711 N N . ASP A 1 97 ? -14.360 -13.114 18.437 1.00 49.50 97 ASP A N 1
ATOM 712 C CA . ASP A 1 97 ? -14.180 -13.409 19.846 1.00 49.50 97 ASP A CA 1
ATOM 713 C C . ASP A 1 97 ? -13.944 -14.922 19.962 1.00 49.50 97 ASP A C 1
ATOM 715 O O . ASP A 1 97 ? -14.730 -15.721 19.449 1.00 49.50 97 ASP A O 1
ATOM 719 N N . ALA A 1 98 ? -12.842 -15.319 20.584 1.00 39.09 98 ALA A N 1
ATOM 720 C CA . ALA A 1 98 ? -12.655 -16.677 21.066 1.00 39.09 98 ALA A CA 1
ATOM 721 C C . ALA A 1 98 ? -12.078 -16.570 22.472 1.00 39.09 98 ALA A C 1
ATOM 723 O O . ALA A 1 98 ? -10.868 -16.577 22.688 1.00 39.09 98 ALA A O 1
ATOM 724 N N . THR A 1 99 ? -13.004 -16.426 23.413 1.00 38.06 99 THR A N 1
ATOM 725 C CA . THR A 1 99 ? -12.894 -16.933 24.775 1.00 38.06 99 THR A CA 1
ATOM 726 C C . THR A 1 99 ? -12.143 -18.270 24.797 1.00 38.06 99 THR A C 1
ATOM 728 O O . THR A 1 99 ? -12.605 -19.236 24.189 1.00 38.06 99 THR A O 1
ATOM 731 N N . ILE A 1 100 ? -11.028 -18.324 25.528 1.00 46.28 100 ILE A N 1
ATOM 732 C CA . ILE A 1 100 ? -10.590 -19.492 26.308 1.00 46.28 100 ILE A CA 1
ATOM 733 C C . ILE A 1 100 ? -10.116 -18.959 27.655 1.00 46.28 100 ILE A C 1
ATOM 735 O O . ILE A 1 100 ? -9.280 -18.026 27.643 1.00 46.28 100 ILE A O 1
#

Secondary structure (DSSP, 8-state):
-------SS-GGGTT--HHHHHHHHHHHHHHHHHHHHH-TTPPPPGGGHHHHHHHHHHHHHHHTT--SHHHHHHHHHHHHHT-HHHHHTTSPPTT-----

pLDDT: mean 87.6, std 17.0, range [38.06, 98.62]